Protein AF-A0A3M8CM97-F1 (afdb_monomer_lite)

Radius of gyration: 18.66 Å; chains: 1; bounding box: 34×27×52 Å

Foldseek 3Di:
DDPVVLVVVVVVLVVVVVVLVVCVVVDDPVVNVVVVVVNVVVVVVNVCVVPVPPCVPVVVVVCVVVVVVVVVVVVVD

Secondary structure (DSSP, 8-state):
--HHHHHHHHHHHHHHHHHHHHHGGGS-HHHHHHHHHHHHHHHHHHHHHH-TT--SS-HHHHHHHHHHHHHHHHHT-

pLDDT: mean 70.97, std 10.73, range [48.16, 85.19]

Organism: NCBI:txid173959

Structure (mmCIF, N/CA/C/O backbone):
data_AF-A0A3M8CM97-F1
#
_entry.id   AF-A0A3M8CM97-F1
#
loop_
_atom_site.group_PDB
_atom_site.id
_atom_site.type_symbol
_atom_site.label_atom_id
_atom_site.label_alt_id
_atom_site.label_comp_id
_atom_site.label_asym_id
_atom_site.label_entity_id
_atom_site.label_seq_id
_atom_site.pdbx_PDB_ins_code
_atom_site.Cartn_x
_atom_site.Cartn_y
_atom_site.Cartn_z
_atom_site.occupancy
_atom_site.B_iso_or_equiv
_atom_site.auth_seq_id
_atom_site.auth_comp_id
_atom_site.auth_asym_id
_atom_site.auth_atom_id
_atom_site.pdbx_PDB_model_num
ATOM 1 N N . MET A 1 1 ? 16.088 1.556 -12.041 1.00 57.19 1 MET A N 1
ATOM 2 C CA . MET A 1 1 ? 15.791 2.179 -10.729 1.00 57.19 1 MET A CA 1
ATOM 3 C C . MET A 1 1 ? 16.920 1.788 -9.785 1.00 57.19 1 MET A C 1
ATOM 5 O O . MET A 1 1 ? 17.294 0.627 -9.823 1.00 57.19 1 MET A O 1
ATOM 9 N N . ASN A 1 2 ? 17.529 2.711 -9.031 1.00 74.44 2 ASN A N 1
ATOM 10 C CA . ASN A 1 2 ? 18.675 2.365 -8.175 1.00 74.44 2 ASN A CA 1
ATOM 11 C C . ASN A 1 2 ? 18.251 1.371 -7.080 1.00 74.44 2 ASN A C 1
ATOM 13 O O . ASN A 1 2 ? 17.289 1.638 -6.359 1.00 74.44 2 ASN A O 1
ATOM 17 N N . ASN A 1 3 ? 18.995 0.274 -6.913 1.00 75.94 3 ASN A N 1
ATOM 18 C CA . ASN A 1 3 ? 18.709 -0.781 -5.926 1.00 75.94 3 ASN A CA 1
ATOM 19 C C . ASN A 1 3 ? 18.572 -0.227 -4.493 1.00 75.94 3 ASN A C 1
ATOM 21 O O . ASN A 1 3 ? 17.739 -0.677 -3.712 1.00 75.94 3 ASN A O 1
ATOM 25 N N . ILE A 1 4 ? 19.342 0.819 -4.174 1.00 77.44 4 ILE A N 1
ATOM 26 C CA . ILE A 1 4 ? 19.288 1.532 -2.889 1.00 77.44 4 ILE A CA 1
ATOM 27 C C . ILE A 1 4 ? 17.937 2.234 -2.701 1.00 77.44 4 ILE A C 1
ATOM 29 O O . ILE A 1 4 ? 17.334 2.150 -1.636 1.00 77.44 4 ILE A O 1
ATOM 33 N N . PHE A 1 5 ? 17.429 2.895 -3.743 1.00 75.62 5 PHE A N 1
ATOM 34 C CA . PHE A 1 5 ? 16.142 3.587 -3.688 1.00 75.62 5 PHE A CA 1
ATOM 35 C C . PHE A 1 5 ? 14.988 2.598 -3.477 1.00 75.62 5 PHE A C 1
ATOM 37 O O . PHE A 1 5 ? 14.099 2.853 -2.670 1.00 75.62 5 PHE A O 1
ATOM 44 N N . GLN A 1 6 ? 15.035 1.435 -4.137 1.00 70.31 6 GLN A N 1
ATOM 45 C CA . GLN A 1 6 ? 14.069 0.354 -3.912 1.00 70.31 6 GLN A CA 1
ATOM 46 C C . GLN A 1 6 ? 14.099 -0.162 -2.475 1.00 70.31 6 GLN A C 1
ATOM 48 O O . GLN A 1 6 ? 13.042 -0.319 -1.869 1.00 70.31 6 GLN A O 1
ATOM 53 N N . PHE A 1 7 ? 15.290 -0.405 -1.925 1.00 77.50 7 PHE A N 1
ATOM 54 C CA . PHE A 1 7 ? 15.432 -0.888 -0.555 1.00 77.50 7 PHE A CA 1
ATOM 55 C C . PHE A 1 7 ? 14.843 0.105 0.456 1.00 77.50 7 PHE A C 1
ATOM 57 O O . PHE A 1 7 ? 14.009 -0.270 1.280 1.00 77.50 7 PHE A O 1
ATOM 64 N N . VAL A 1 8 ? 15.189 1.390 0.330 1.00 82.12 8 VAL A N 1
ATOM 65 C CA . VAL A 1 8 ? 14.645 2.460 1.183 1.00 82.12 8 VAL A CA 1
ATOM 66 C C . VAL A 1 8 ? 13.121 2.549 1.057 1.00 82.12 8 VAL A C 1
ATOM 68 O O . VAL A 1 8 ? 12.424 2.691 2.063 1.00 82.12 8 VAL A O 1
ATOM 71 N N . PHE A 1 9 ? 12.588 2.415 -0.158 1.00 77.62 9 PHE A N 1
ATOM 72 C CA . PHE A 1 9 ? 11.148 2.456 -0.398 1.00 77.62 9 PHE A CA 1
ATOM 73 C C . PHE A 1 9 ? 10.410 1.265 0.237 1.00 77.62 9 PHE A C 1
ATOM 75 O O . PHE A 1 9 ? 9.383 1.458 0.886 1.00 77.62 9 PHE A O 1
ATOM 82 N N . ILE A 1 10 ? 10.949 0.045 0.126 1.00 79.69 10 ILE A N 1
ATOM 83 C CA . ILE A 1 10 ? 10.396 -1.148 0.791 1.00 79.69 10 ILE A CA 1
ATOM 84 C C . ILE A 1 10 ? 10.391 -0.952 2.310 1.00 79.69 10 ILE A C 1
ATOM 86 O O . ILE A 1 10 ? 9.371 -1.191 2.960 1.00 79.69 10 ILE A O 1
ATOM 90 N N . CYS A 1 11 ? 11.499 -0.471 2.879 1.00 82.75 11 CYS A N 1
ATOM 91 C CA . CYS A 1 11 ? 11.581 -0.177 4.307 1.00 82.75 11 CYS A CA 1
ATOM 92 C C . CYS A 1 11 ? 10.512 0.838 4.741 1.00 82.75 11 CYS A C 1
ATOM 94 O O . CYS A 1 11 ? 9.852 0.625 5.758 1.00 82.75 11 CYS A O 1
ATOM 96 N N . LEU A 1 12 ? 10.278 1.894 3.955 1.00 83.38 12 LEU A N 1
ATOM 97 C CA . LEU A 1 12 ? 9.217 2.876 4.209 1.00 83.38 12 LEU A CA 1
ATOM 98 C C . LEU A 1 12 ? 7.820 2.244 4.218 1.00 83.38 12 LEU A C 1
ATOM 100 O O . LEU A 1 12 ? 7.045 2.504 5.142 1.00 83.38 12 LEU A O 1
ATOM 104 N N . VAL A 1 13 ? 7.508 1.385 3.243 1.00 80.19 13 VAL A N 1
ATOM 105 C CA . VAL A 1 13 ? 6.215 0.679 3.173 1.00 80.19 13 VAL A CA 1
ATOM 106 C C . VAL A 1 13 ? 6.017 -0.225 4.392 1.00 80.19 13 VAL A C 1
ATOM 108 O O . VAL A 1 13 ? 4.941 -0.216 4.992 1.00 80.19 13 VAL A O 1
ATOM 111 N N . ILE A 1 14 ? 7.055 -0.956 4.811 1.00 82.19 14 ILE A N 1
ATOM 112 C CA . ILE A 1 14 ? 7.006 -1.817 6.004 1.00 82.19 14 ILE A CA 1
ATOM 113 C C . ILE A 1 14 ? 6.772 -0.983 7.270 1.00 82.19 14 ILE A C 1
ATOM 115 O O . ILE A 1 14 ? 5.909 -1.325 8.082 1.00 82.19 14 ILE A O 1
ATOM 119 N N . ILE A 1 15 ? 7.495 0.131 7.435 1.00 85.19 15 ILE A N 1
ATOM 120 C CA . ILE A 1 15 ? 7.331 1.037 8.583 1.00 85.19 15 ILE A CA 1
ATOM 121 C C . ILE A 1 15 ? 5.903 1.585 8.632 1.00 85.19 15 ILE A C 1
ATOM 123 O O . ILE A 1 15 ? 5.268 1.568 9.689 1.00 85.19 15 ILE A O 1
ATOM 127 N N . MET A 1 16 ? 5.381 2.035 7.492 1.00 79.44 16 MET A N 1
ATOM 128 C CA . MET A 1 16 ? 4.005 2.503 7.366 1.00 79.44 16 MET A CA 1
ATOM 129 C C . MET A 1 16 ? 3.013 1.406 7.790 1.00 79.44 16 MET A C 1
ATOM 131 O O . MET A 1 16 ? 2.152 1.644 8.646 1.00 79.44 16 MET A O 1
ATOM 135 N N . LEU A 1 17 ? 3.183 0.180 7.293 1.00 80.25 17 LEU A N 1
ATOM 136 C CA . LEU A 1 17 ? 2.302 -0.949 7.598 1.00 80.25 17 LEU A CA 1
ATOM 137 C C . LEU A 1 17 ? 2.325 -1.323 9.091 1.00 80.25 17 LEU A C 1
ATOM 139 O O . LEU A 1 17 ? 1.274 -1.561 9.692 1.00 80.25 17 LEU A O 1
ATOM 143 N N . LEU A 1 18 ? 3.498 -1.284 9.729 1.00 82.69 18 LEU A N 1
ATOM 144 C CA . LEU A 1 18 ? 3.642 -1.470 11.178 1.00 82.69 18 LEU A CA 1
ATOM 145 C C . LEU A 1 18 ? 2.942 -0.360 11.975 1.00 82.69 18 LEU A C 1
ATOM 147 O O . LEU A 1 18 ? 2.241 -0.645 12.953 1.00 82.69 18 LEU A O 1
ATOM 151 N N . GLN A 1 19 ? 3.069 0.901 11.551 1.00 81.12 19 GLN A N 1
ATOM 152 C CA . GLN A 1 19 ? 2.340 2.007 12.17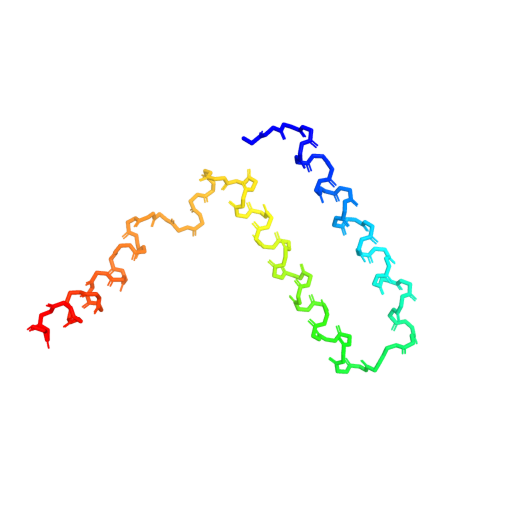8 1.00 81.12 19 GLN A CA 1
ATOM 153 C C . GLN A 1 19 ? 0.827 1.835 12.046 1.00 81.12 19 GLN A C 1
ATOM 155 O O . GLN A 1 19 ? 0.093 2.094 13.006 1.00 81.12 19 GLN A O 1
ATOM 160 N N . PHE A 1 20 ? 0.354 1.362 10.894 1.00 79.12 20 PHE A N 1
ATOM 161 C CA . PHE A 1 20 ? -1.055 1.053 10.691 1.00 79.12 20 PHE A CA 1
ATOM 162 C C . PHE A 1 20 ? -1.530 -0.065 11.624 1.00 79.12 20 PHE A C 1
ATOM 164 O O . PHE A 1 20 ? -2.538 0.107 12.312 1.00 79.12 20 PHE A O 1
ATOM 171 N N . LEU A 1 21 ? -0.783 -1.169 11.733 1.00 79.94 21 LEU A N 1
ATOM 172 C CA . LEU A 1 21 ? -1.102 -2.264 12.655 1.00 79.94 21 LEU A CA 1
ATOM 173 C C . LEU A 1 21 ? -1.147 -1.804 14.116 1.00 79.94 21 LEU A C 1
ATOM 175 O O . LEU A 1 21 ? -2.003 -2.268 14.867 1.00 79.94 21 LEU A O 1
ATOM 179 N N . ARG A 1 22 ? -0.293 -0.857 14.512 1.00 82.00 22 ARG A N 1
ATOM 180 C CA . ARG A 1 22 ? -0.318 -0.265 15.857 1.00 82.00 22 ARG A CA 1
ATOM 181 C C . ARG A 1 22 ? -1.522 0.661 16.062 1.00 82.00 22 ARG A C 1
ATOM 183 O O . ARG A 1 22 ? -2.193 0.578 17.090 1.00 82.00 22 ARG A O 1
ATOM 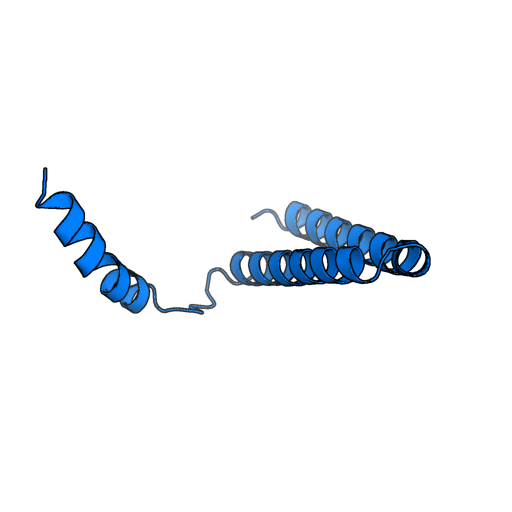190 N N . LYS A 1 23 ? -1.841 1.516 15.084 1.00 78.25 23 LYS A N 1
ATOM 191 C CA . LYS A 1 23 ? -2.969 2.465 15.163 1.00 78.25 23 LYS A CA 1
ATOM 192 C C . LYS A 1 23 ? -4.335 1.815 14.929 1.00 78.25 23 LYS A C 1
ATOM 194 O O . LYS A 1 23 ? -5.344 2.384 15.343 1.00 78.25 23 LYS A O 1
ATOM 199 N N . ARG A 1 24 ? -4.395 0.603 14.358 1.00 74.00 24 ARG A N 1
ATOM 200 C CA . ARG A 1 24 ? -5.654 -0.094 14.031 1.00 74.00 24 ARG A CA 1
ATOM 201 C C . ARG A 1 24 ? -6.595 -0.229 15.225 1.00 74.00 24 ARG A C 1
ATOM 203 O O . ARG A 1 24 ? -7.795 -0.348 15.006 1.00 74.00 24 ARG A O 1
ATOM 210 N N . LYS A 1 25 ? -6.071 -0.308 16.454 1.00 70.00 25 LYS A N 1
ATOM 211 C CA . LYS A 1 25 ? -6.857 -0.567 17.673 1.00 70.00 25 LYS A CA 1
ATOM 212 C C . LYS A 1 25 ? -7.676 0.652 18.118 1.00 70.00 25 LYS A C 1
ATOM 214 O O . LYS A 1 25 ? -8.687 0.474 18.779 1.00 70.00 25 LYS A O 1
ATOM 219 N N . TYR A 1 26 ? -7.272 1.851 17.699 1.00 77.69 26 TYR A N 1
ATOM 220 C CA . TYR A 1 26 ? -7.910 3.124 18.053 1.00 77.69 26 TYR A CA 1
ATOM 221 C C . TYR A 1 26 ? -8.704 3.737 16.889 1.00 77.69 26 TYR A C 1
ATOM 223 O O . TYR A 1 26 ? -9.158 4.871 16.984 1.00 77.69 26 TYR A O 1
ATOM 231 N N . MET A 1 27 ? -8.835 3.021 15.767 1.00 76.19 27 MET A N 1
ATOM 232 C CA . MET A 1 27 ? -9.404 3.555 14.531 1.00 76.19 27 MET A CA 1
ATOM 233 C C . MET A 1 27 ? -10.829 3.050 14.304 1.00 76.19 27 MET A C 1
ATOM 235 O O . MET A 1 27 ? -11.100 1.852 14.410 1.00 76.19 27 MET A O 1
ATOM 239 N N . THR A 1 28 ? -11.721 3.961 13.924 1.00 80.94 28 THR A N 1
ATOM 240 C CA . THR A 1 28 ? -13.114 3.671 13.565 1.00 80.94 28 THR A CA 1
ATOM 241 C C . THR A 1 28 ? -13.181 2.687 12.391 1.00 80.94 28 THR A C 1
ATOM 243 O O . THR A 1 28 ? -12.414 2.812 11.433 1.00 80.94 28 THR A O 1
ATOM 246 N N . SER A 1 29 ? -14.118 1.732 12.405 1.00 79.06 29 SER A N 1
ATOM 247 C CA . SER A 1 29 ? -14.189 0.636 11.416 1.00 79.06 29 SER A CA 1
ATOM 248 C C . SER A 1 29 ? -14.202 1.103 9.952 1.00 79.06 29 SER A C 1
ATOM 250 O O . SER A 1 29 ? -13.586 0.468 9.099 1.00 79.06 29 SER A O 1
ATOM 252 N N . ARG A 1 30 ? -14.825 2.255 9.663 1.00 77.00 30 ARG A N 1
ATOM 253 C CA . ARG A 1 30 ? -14.839 2.867 8.319 1.00 77.00 30 ARG A CA 1
ATOM 254 C C . ARG A 1 30 ? -13.464 3.379 7.884 1.00 77.00 30 ARG A C 1
ATOM 256 O O . ARG A 1 30 ? -13.040 3.136 6.761 1.00 77.00 30 ARG A O 1
ATOM 263 N N . GLN A 1 31 ? -12.742 4.039 8.788 1.00 79.00 31 GLN A N 1
ATOM 264 C CA . GLN A 1 31 ? -11.394 4.544 8.518 1.00 79.00 31 GLN A CA 1
ATOM 265 C C . GLN A 1 31 ? -10.399 3.398 8.343 1.00 79.00 31 GLN A C 1
ATOM 267 O O . GLN A 1 31 ? -9.549 3.453 7.458 1.00 79.00 31 GLN A O 1
ATOM 272 N N . ARG A 1 32 ? -10.549 2.319 9.122 1.00 80.69 32 ARG A N 1
ATOM 273 C CA . ARG A 1 32 ? -9.744 1.108 8.941 1.00 80.69 32 ARG A CA 1
ATOM 274 C C . ARG A 1 32 ? -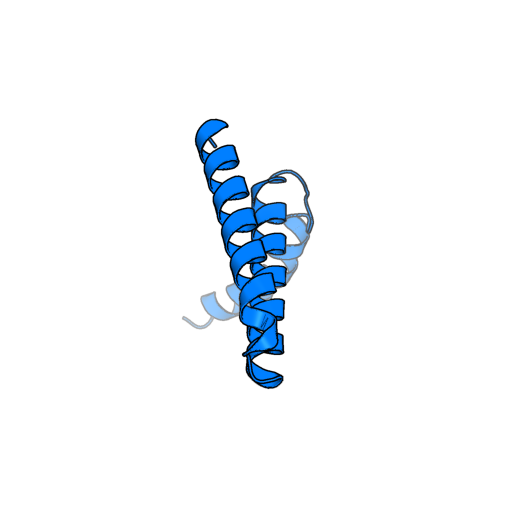9.911 0.541 7.527 1.00 80.69 32 ARG A C 1
ATOM 276 O O . ARG A 1 32 ? -8.907 0.211 6.910 1.00 80.69 32 ARG A O 1
ATOM 283 N N . GLY A 1 33 ? -11.141 0.467 7.011 1.00 79.94 33 GLY A N 1
ATOM 284 C CA . GLY A 1 33 ? -11.412 -0.022 5.654 1.00 79.94 33 GLY A CA 1
ATOM 285 C C . GLY A 1 33 ? -10.727 0.811 4.567 1.00 79.94 33 GLY A C 1
ATOM 286 O O . GLY A 1 33 ? -10.038 0.255 3.716 1.00 79.94 33 GLY A O 1
ATOM 287 N N . ILE A 1 34 ? -10.838 2.140 4.646 1.00 80.69 34 ILE A N 1
ATOM 288 C CA . ILE A 1 34 ? -10.210 3.066 3.685 1.00 80.69 34 ILE A CA 1
ATOM 289 C C . ILE A 1 34 ? -8.684 2.928 3.703 1.00 80.69 34 ILE A C 1
ATOM 291 O O . ILE A 1 34 ? -8.047 2.885 2.653 1.00 80.69 34 ILE A O 1
ATOM 295 N N . VAL A 1 35 ? -8.088 2.824 4.892 1.00 80.31 35 VAL A N 1
ATOM 296 C CA . VAL A 1 35 ? -6.633 2.700 5.006 1.00 80.31 35 VAL A CA 1
ATOM 297 C C . VAL A 1 35 ? -6.151 1.339 4.502 1.00 80.31 35 VAL A C 1
ATOM 299 O O . VAL A 1 35 ? -5.168 1.294 3.771 1.00 80.31 35 VAL A O 1
ATOM 302 N N . VAL A 1 36 ? -6.855 0.241 4.807 1.00 81.00 36 VAL A N 1
ATOM 303 C CA . VAL A 1 36 ? -6.538 -1.081 4.229 1.00 81.00 36 VAL A CA 1
ATOM 304 C C . VAL A 1 36 ? -6.606 -1.034 2.703 1.00 81.00 36 VAL A C 1
ATOM 306 O O . VAL A 1 36 ? -5.694 -1.525 2.044 1.00 81.00 36 VAL A O 1
ATOM 309 N N . PHE A 1 37 ? -7.639 -0.403 2.144 1.00 82.25 37 PHE A N 1
ATOM 310 C CA . PHE A 1 37 ? -7.779 -0.240 0.699 1.00 82.25 37 PHE A CA 1
ATOM 311 C C . PHE A 1 37 ? -6.600 0.534 0.086 1.00 82.25 37 PHE A C 1
ATOM 313 O O . PHE A 1 37 ? -6.017 0.087 -0.900 1.00 82.25 37 PHE A O 1
ATOM 320 N N . LEU A 1 38 ? -6.185 1.640 0.712 1.00 81.31 38 LEU A N 1
ATOM 321 C CA . LEU A 1 38 ? -5.002 2.406 0.302 1.00 81.31 38 LEU A CA 1
ATOM 322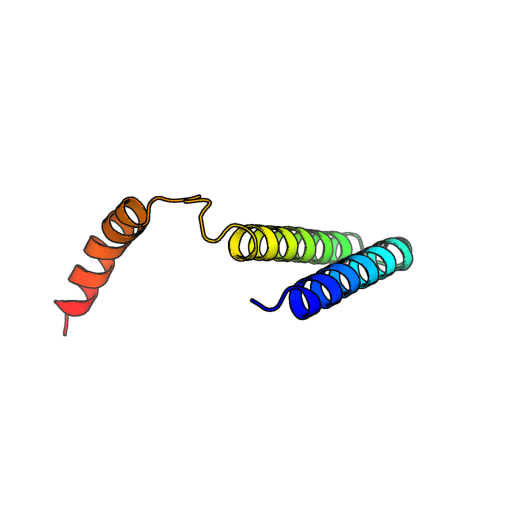 C C . LEU A 1 38 ? -3.710 1.577 0.356 1.00 81.31 38 LEU A C 1
ATOM 324 O O . LEU A 1 38 ? -2.889 1.685 -0.552 1.00 81.31 38 LEU A O 1
ATOM 328 N N . TYR A 1 39 ? -3.533 0.723 1.370 1.00 80.25 39 TYR A N 1
ATOM 329 C CA . TYR A 1 39 ? -2.374 -0.177 1.441 1.00 80.25 39 TYR A CA 1
ATOM 330 C C . TYR A 1 39 ? -2.372 -1.218 0.327 1.00 80.25 39 TYR A C 1
ATOM 332 O O . TYR A 1 39 ? -1.326 -1.452 -0.274 1.00 80.25 39 TYR A O 1
ATOM 340 N N . ILE A 1 40 ? -3.524 -1.825 0.031 1.00 82.00 40 ILE A N 1
ATOM 341 C CA . ILE A 1 40 ? -3.649 -2.775 -1.082 1.00 82.00 40 ILE A CA 1
ATOM 342 C C . ILE A 1 40 ? -3.278 -2.080 -2.395 1.00 82.00 40 ILE A C 1
ATOM 344 O O . ILE A 1 40 ? -2.484 -2.622 -3.159 1.00 82.00 40 ILE A O 1
ATOM 348 N N . LEU A 1 41 ? -3.782 -0.862 -2.621 1.00 80.88 41 LEU A N 1
ATOM 349 C CA . LEU A 1 41 ? -3.470 -0.067 -3.809 1.00 80.88 41 LEU A CA 1
ATOM 350 C C . LEU A 1 41 ? -1.971 0.266 -3.906 1.00 80.88 41 LEU A C 1
ATOM 352 O O . LEU A 1 41 ? -1.382 0.148 -4.979 1.00 80.88 41 LEU A O 1
ATOM 356 N N . ALA A 1 42 ? -1.338 0.629 -2.786 1.00 79.25 42 ALA A N 1
ATOM 357 C CA . ALA A 1 42 ? 0.095 0.911 -2.726 1.00 79.25 42 ALA A CA 1
ATOM 358 C C . ALA A 1 42 ? 0.948 -0.333 -3.026 1.00 79.25 42 ALA A C 1
ATOM 360 O O . ALA A 1 42 ? 1.928 -0.239 -3.765 1.00 79.25 42 ALA A O 1
ATOM 361 N N . ILE A 1 43 ? 0.560 -1.504 -2.510 1.00 80.25 43 ILE A N 1
ATOM 362 C CA . ILE A 1 43 ? 1.221 -2.782 -2.815 1.00 80.25 43 ILE A CA 1
ATOM 363 C C . ILE A 1 43 ? 1.059 -3.123 -4.300 1.00 80.25 43 ILE A C 1
ATOM 365 O O . ILE A 1 43 ? 2.033 -3.500 -4.943 1.00 80.25 43 ILE A O 1
ATOM 369 N N . LEU A 1 44 ? -0.135 -2.939 -4.868 1.00 78.50 44 LEU A N 1
ATOM 370 C CA . LEU A 1 44 ? -0.403 -3.164 -6.293 1.00 78.50 44 LEU A CA 1
ATOM 371 C C . LEU A 1 44 ? 0.455 -2.257 -7.185 1.00 78.50 44 LEU A C 1
ATOM 373 O O . LEU A 1 44 ? 1.076 -2.733 -8.135 1.00 78.50 44 LEU A O 1
ATOM 377 N N . GLY A 1 45 ? 0.551 -0.969 -6.841 1.00 75.25 45 GLY A N 1
ATOM 378 C CA . GLY A 1 45 ? 1.435 -0.021 -7.520 1.00 75.25 45 GLY A CA 1
ATOM 379 C C . GLY A 1 45 ? 2.911 -0.399 -7.387 1.00 75.25 45 GLY A C 1
ATOM 380 O O . GLY A 1 45 ? 3.666 -0.301 -8.353 1.00 75.25 45 GLY A O 1
ATOM 381 N N . PHE A 1 46 ? 3.321 -0.900 -6.219 1.00 74.69 46 PHE A N 1
ATOM 382 C CA . PHE A 1 46 ? 4.679 -1.390 -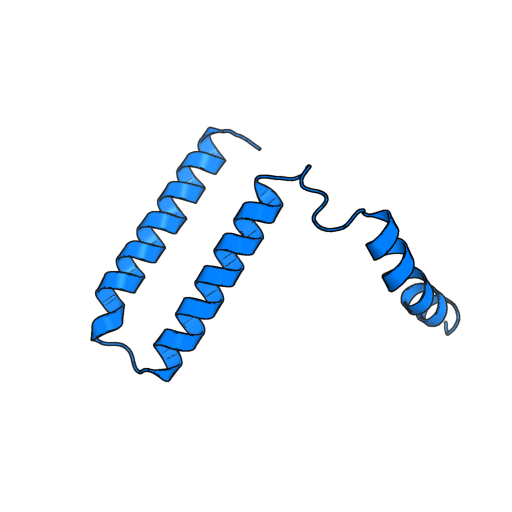6.007 1.00 74.69 46 PHE A CA 1
ATOM 383 C C . PHE A 1 46 ? 4.984 -2.623 -6.864 1.00 74.69 46 PHE A C 1
ATOM 385 O O . PHE A 1 46 ? 6.023 -2.655 -7.514 1.00 74.69 46 PHE A O 1
ATOM 392 N N . VAL A 1 47 ? 4.075 -3.599 -6.935 1.00 73.69 47 VAL A N 1
ATOM 393 C CA . VAL A 1 47 ? 4.212 -4.784 -7.800 1.00 73.69 47 VAL A CA 1
ATOM 394 C C . VAL A 1 47 ? 4.314 -4.376 -9.273 1.00 73.69 47 VAL A C 1
ATOM 396 O O . VAL A 1 47 ? 5.200 -4.865 -9.970 1.00 73.69 47 VAL A O 1
ATOM 399 N N . ALA A 1 48 ? 3.483 -3.436 -9.732 1.00 70.12 48 ALA A N 1
ATOM 400 C CA . ALA A 1 48 ? 3.545 -2.913 -11.098 1.00 70.12 48 ALA A CA 1
ATOM 401 C C . ALA A 1 48 ? 4.883 -2.213 -11.411 1.00 70.12 48 ALA A C 1
ATOM 403 O O . ALA A 1 48 ? 5.415 -2.352 -12.509 1.00 70.12 48 ALA A O 1
ATOM 404 N N . LEU A 1 49 ? 5.456 -1.491 -10.441 1.00 69.19 49 LEU A N 1
ATOM 405 C CA . LEU A 1 49 ? 6.771 -0.853 -10.576 1.00 69.19 49 LEU A CA 1
ATOM 406 C C . LEU A 1 49 ? 7.937 -1.848 -10.500 1.00 69.19 49 LEU A C 1
ATOM 408 O O . LEU A 1 49 ? 8.953 -1.648 -11.165 1.00 69.19 49 LEU A O 1
ATOM 412 N N . TYR A 1 50 ? 7.826 -2.884 -9.666 1.00 69.19 50 TYR A N 1
ATOM 413 C CA . TYR A 1 50 ? 8.890 -3.869 -9.438 1.00 69.19 50 TYR A CA 1
ATOM 414 C C . TYR A 1 50 ? 8.992 -4.883 -10.571 1.00 69.19 50 TYR A C 1
ATOM 416 O O . TYR A 1 50 ? 10.079 -5.365 -10.887 1.00 69.19 50 TYR A O 1
ATOM 424 N N . PHE A 1 51 ? 7.864 -5.160 -11.217 1.00 66.75 51 PHE A N 1
ATOM 425 C CA . PHE A 1 51 ? 7.800 -5.974 -12.411 1.00 66.75 51 PHE A CA 1
ATOM 426 C C . PHE A 1 51 ? 7.385 -5.122 -13.613 1.00 66.75 51 PHE A C 1
ATOM 428 O O . PHE A 1 51 ? 6.276 -5.280 -14.119 1.00 66.75 51 PHE A O 1
ATOM 435 N N . PRO A 1 52 ? 8.288 -4.283 -14.152 1.00 56.72 52 PRO A N 1
ATOM 436 C CA . PRO A 1 52 ? 8.018 -3.576 -15.403 1.00 56.72 52 PRO A CA 1
ATOM 437 C C . PRO A 1 52 ? 7.798 -4.552 -16.578 1.00 56.72 52 PRO A C 1
ATOM 439 O O . PRO A 1 52 ? 7.210 -4.177 -17.586 1.00 56.72 52 PRO A O 1
ATOM 442 N N . ASN A 1 53 ? 8.246 -5.809 -16.428 1.00 50.97 53 ASN A N 1
ATOM 443 C CA . ASN A 1 53 ? 8.071 -6.910 -17.377 1.00 50.97 53 ASN A CA 1
ATOM 444 C C . ASN A 1 53 ? 6.974 -7.917 -16.993 1.00 50.97 53 ASN A C 1
ATOM 446 O O . ASN A 1 53 ? 6.733 -8.837 -17.776 1.00 50.97 53 ASN A O 1
ATOM 450 N N . LEU A 1 54 ? 6.276 -7.773 -15.852 1.00 49.56 54 LEU A N 1
ATOM 451 C CA . LEU A 1 54 ? 4.956 -8.397 -15.773 1.00 49.56 54 LEU A CA 1
ATOM 452 C C . LEU A 1 54 ? 4.069 -7.562 -16.692 1.00 49.56 54 LEU A C 1
ATOM 454 O O . LEU A 1 54 ? 3.537 -6.523 -16.306 1.00 49.56 54 LEU A O 1
ATOM 458 N N . GLN A 1 55 ? 3.908 -8.027 -17.926 1.00 51.44 55 GLN A N 1
ATOM 459 C CA . GLN A 1 55 ? 2.775 -7.651 -18.755 1.00 51.44 55 GLN A CA 1
ATOM 460 C C . GLN A 1 55 ? 1.497 -8.154 -18.059 1.00 51.44 55 GLN A C 1
ATOM 462 O O . GLN A 1 55 ? 0.891 -9.126 -18.490 1.00 51.44 55 GLN A O 1
ATOM 467 N N . LEU A 1 56 ? 1.080 -7.515 -16.958 1.00 54.59 56 LEU A N 1
ATOM 468 C CA . LEU A 1 56 ? -0.234 -7.741 -16.339 1.00 54.59 56 LEU A CA 1
ATOM 469 C C . LEU A 1 56 ? -1.357 -7.438 -17.339 1.00 54.59 56 LEU A C 1
ATOM 471 O O . LEU A 1 56 ? -2.460 -7.959 -17.230 1.00 54.59 56 LEU A O 1
ATOM 475 N N . MET A 1 57 ? -1.043 -6.635 -18.352 1.00 50.28 57 MET A N 1
ATOM 476 C CA . MET A 1 57 ? -1.816 -6.498 -19.566 1.00 50.28 57 MET A CA 1
ATOM 477 C C . MET A 1 57 ? -0.809 -6.290 -20.701 1.00 50.28 57 MET A C 1
ATOM 479 O O . MET A 1 57 ? -0.021 -5.340 -20.631 1.00 50.28 57 MET A O 1
ATOM 483 N N . PRO A 1 58 ? -0.772 -7.157 -21.728 1.00 54.31 58 PRO A N 1
ATOM 484 C CA . PRO A 1 58 ? -0.011 -6.865 -22.931 1.00 54.31 58 PRO A CA 1
ATOM 485 C C . PRO A 1 58 ? -0.449 -5.481 -23.400 1.00 54.31 58 PRO A C 1
ATOM 487 O O . PRO A 1 58 ? -1.645 -5.217 -23.533 1.00 54.31 58 PRO A O 1
ATOM 490 N N . SER A 1 59 ? 0.500 -4.573 -23.615 1.00 53.88 59 SER A N 1
ATOM 491 C CA . SER A 1 59 ? 0.224 -3.197 -24.055 1.00 53.88 59 SER A CA 1
ATOM 492 C C . SER A 1 59 ? -0.638 -3.142 -25.327 1.00 53.88 59 SER A C 1
ATOM 494 O O . SER A 1 59 ? -1.287 -2.130 -25.585 1.00 53.88 59 SER A O 1
ATOM 496 N N . HIS A 1 60 ? -0.698 -4.253 -26.070 1.00 54.91 60 HIS A N 1
ATOM 497 C CA . HIS A 1 60 ? -1.656 -4.523 -27.136 1.00 54.91 60 HIS A CA 1
ATOM 498 C C . HIS A 1 60 ? -3.118 -4.359 -26.693 1.00 54.91 60 HIS A C 1
ATOM 500 O O . HIS A 1 60 ? -3.841 -3.572 -27.291 1.00 54.91 60 HIS A O 1
ATOM 506 N N . TYR A 1 61 ? -3.537 -5.004 -25.599 1.00 56.12 61 TYR A N 1
ATOM 507 C CA . TYR A 1 61 ? -4.924 -4.953 -25.127 1.00 56.12 61 TYR A CA 1
ATOM 508 C C . TYR A 1 61 ? -5.307 -3.574 -24.587 1.00 56.12 61 TYR A C 1
ATOM 510 O O . TYR A 1 61 ? -6.426 -3.122 -24.803 1.00 56.12 61 TYR A O 1
ATOM 518 N N . LEU A 1 62 ? -4.385 -2.869 -23.917 1.00 55.34 62 LEU A N 1
ATOM 519 C CA . LEU A 1 62 ? -4.626 -1.486 -23.481 1.00 55.34 62 LEU A CA 1
ATOM 520 C C . LEU A 1 62 ? -4.755 -0.544 -24.677 1.00 55.34 62 LEU A C 1
ATOM 522 O O . LEU A 1 62 ? -5.653 0.296 -24.697 1.00 55.34 62 LEU A O 1
ATOM 526 N N . LYS A 1 63 ? -3.898 -0.702 -25.695 1.00 56.50 63 LYS A N 1
ATOM 527 C CA . LYS A 1 63 ? -4.033 0.037 -26.954 1.00 56.50 63 LYS A CA 1
ATOM 528 C C . LYS A 1 63 ? -5.365 -0.258 -27.628 1.00 56.50 63 LYS A C 1
ATOM 530 O O . LYS A 1 63 ? -6.008 0.686 -28.061 1.00 56.50 63 LYS A O 1
ATOM 535 N N . GLU A 1 64 ? -5.802 -1.508 -27.693 1.00 60.31 64 GLU A N 1
ATOM 536 C CA . GLU A 1 64 ? -7.074 -1.882 -28.323 1.00 60.31 64 GLU A CA 1
ATOM 537 C C . GLU A 1 64 ? -8.299 -1.380 -27.562 1.00 60.31 64 GLU A C 1
ATOM 539 O O . GLU A 1 64 ? -9.271 -0.975 -28.192 1.00 60.31 64 GLU A O 1
ATOM 544 N N . TRP A 1 65 ? -8.254 -1.347 -26.230 1.00 60.81 65 TRP A N 1
ATOM 545 C CA . TRP A 1 65 ? -9.348 -0.801 -25.428 1.00 60.81 65 TRP A CA 1
ATOM 546 C C . TRP A 1 65 ? -9.408 0.723 -25.488 1.00 60.81 65 TRP A C 1
ATOM 548 O O . TRP A 1 65 ? -10.489 1.287 -25.599 1.00 60.81 65 TRP A O 1
ATOM 558 N N . ILE A 1 66 ? -8.260 1.403 -25.435 1.00 62.50 66 ILE A N 1
ATOM 559 C CA . ILE A 1 66 ? -8.184 2.871 -25.379 1.00 62.50 66 ILE A CA 1
ATOM 560 C C . ILE A 1 66 ? -8.313 3.495 -26.782 1.00 62.50 66 ILE A C 1
ATOM 562 O O . ILE A 1 66 ? -8.918 4.559 -26.925 1.00 62.50 66 ILE A O 1
ATOM 566 N N . SER A 1 67 ? -7.809 2.827 -27.826 1.00 60.12 67 SER A N 1
ATOM 567 C CA . SER A 1 67 ? -7.856 3.265 -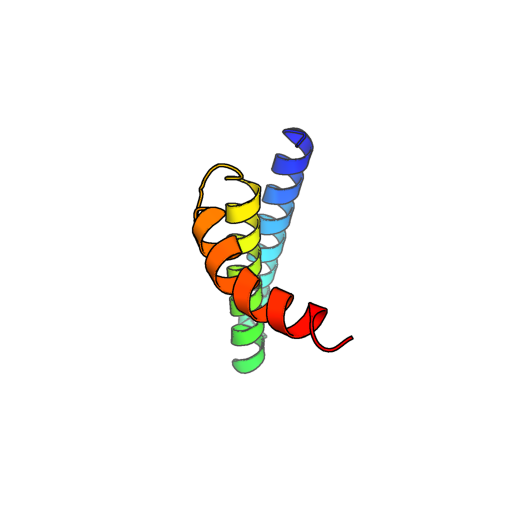29.233 1.00 60.12 67 SER A CA 1
ATOM 568 C C . SER A 1 67 ? -9.244 3.712 -29.711 1.00 60.12 67 SER A C 1
ATOM 570 O O . SER A 1 67 ? -9.342 4.831 -30.215 1.00 60.12 67 SER A O 1
ATOM 572 N N . PRO A 1 68 ? -10.339 2.943 -29.547 1.00 65.12 68 PRO A N 1
ATOM 573 C CA . PRO A 1 68 ? -11.646 3.361 -30.046 1.00 65.12 68 PRO A CA 1
ATOM 574 C C . PRO A 1 68 ? -12.175 4.609 -29.328 1.00 65.12 68 PRO A C 1
ATOM 576 O O . PRO A 1 68 ? -12.769 5.474 -29.975 1.00 65.12 68 PRO A O 1
ATOM 579 N N . TYR A 1 69 ? -11.926 4.749 -28.022 1.00 64.56 69 TYR A N 1
ATOM 580 C CA . TYR A 1 69 ? -12.386 5.911 -27.256 1.00 64.56 69 TYR A CA 1
ATOM 581 C C . TYR A 1 69 ? -11.564 7.164 -27.562 1.00 64.56 69 TYR A C 1
ATOM 583 O O . TYR A 1 69 ? -12.142 8.228 -27.778 1.00 64.56 69 TYR A O 1
ATOM 591 N N . VAL A 1 70 ? -10.238 7.041 -27.667 1.00 62.50 70 VAL A N 1
ATOM 592 C CA . VAL A 1 70 ? -9.350 8.161 -28.024 1.00 62.50 70 VAL A CA 1
ATOM 593 C C . VAL A 1 70 ? -9.561 8.592 -29.474 1.00 62.50 70 VAL A C 1
ATOM 595 O O . VAL A 1 70 ? -9.593 9.788 -29.755 1.00 62.50 70 VAL A O 1
ATOM 598 N N . LYS A 1 71 ? -9.790 7.648 -30.394 1.00 60.50 71 LYS A N 1
ATOM 599 C CA . LYS A 1 71 ? -10.081 7.954 -31.801 1.00 60.50 71 LYS A CA 1
ATOM 600 C C . LYS A 1 71 ? -11.417 8.684 -31.955 1.00 60.50 71 LYS A C 1
ATOM 602 O O . LYS A 1 71 ? -11.481 9.660 -32.697 1.00 60.50 71 LYS A O 1
ATOM 607 N N . LYS A 1 72 ? -12.459 8.283 -31.212 1.00 64.38 72 LYS A N 1
ATOM 608 C CA . LYS A 1 72 ? -13.723 9.040 -31.149 1.00 64.38 72 LYS A CA 1
ATOM 609 C C . LYS A 1 72 ? -13.511 10.455 -30.615 1.00 64.38 72 LYS A C 1
ATOM 611 O O . LYS A 1 72 ? -14.024 11.394 -31.208 1.00 64.38 72 LYS A O 1
ATOM 616 N N . TRP A 1 73 ? -12.733 10.618 -29.549 1.00 63.28 73 TRP A N 1
ATOM 617 C CA . TRP A 1 73 ? -12.476 11.934 -28.959 1.00 63.28 73 TRP A CA 1
ATOM 618 C C . TRP A 1 73 ? -11.685 12.864 -29.892 1.00 63.28 73 TRP A C 1
ATOM 620 O O . TRP A 1 73 ? -11.998 14.044 -29.996 1.00 63.28 73 TRP A O 1
ATOM 630 N N . ALA A 1 74 ? -10.702 12.326 -30.620 1.00 65.06 74 ALA A N 1
ATOM 631 C CA . ALA A 1 74 ? -9.885 13.086 -31.568 1.00 65.06 74 ALA A CA 1
ATOM 632 C C . ALA A 1 74 ? -10.624 13.473 -32.862 1.00 65.06 74 ALA A C 1
ATOM 634 O O . ALA A 1 74 ? -10.211 14.413 -33.525 1.00 65.06 74 ALA A O 1
ATOM 635 N N . THR A 1 75 ? -11.697 12.759 -33.221 1.00 60.19 75 THR A N 1
ATOM 636 C CA . THR A 1 75 ? -12.480 13.019 -34.448 1.00 60.19 75 THR A CA 1
ATOM 637 C C . THR A 1 75 ? -13.613 14.033 -34.216 1.00 60.19 75 THR A C 1
ATOM 639 O O . THR A 1 75 ? -14.207 14.520 -35.168 1.00 60.19 75 THR A O 1
ATOM 642 N N . TYR A 1 76 ? -13.923 14.364 -32.957 1.00 58.28 76 TYR A N 1
ATOM 643 C CA . TYR A 1 76 ? -14.943 15.355 -32.580 1.00 58.28 76 TYR A CA 1
ATOM 644 C C . TYR A 1 76 ? -14.383 16.777 -32.361 1.00 58.28 76 TYR A C 1
ATOM 646 O O . TYR A 1 76 ? -15.090 17.633 -31.828 1.00 58.28 76 TYR A O 1
ATOM 654 N N . ARG A 1 77 ? -13.132 17.034 -32.761 1.00 48.16 77 ARG A N 1
ATOM 655 C CA . ARG A 1 77 ? -12.498 18.359 -32.766 1.00 48.16 77 ARG A CA 1
ATOM 656 C C . ARG A 1 77 ? -12.162 18.767 -34.192 1.00 48.16 77 ARG A C 1
ATOM 658 O O . ARG A 1 77 ? -12.277 19.979 -34.468 1.00 48.16 77 ARG A O 1
#

Sequence (77 aa):
MNNIFQFVFICLVIIMLLQFLRKRKYMTSRQRGIVVFLYILAILGFVALYFPNLQLMPSHYLKEWISPYVKKWATYR

=== Feature glossary ===
Feature key, reading from the visual/contextual features back to the raw sequence:

Rendered structure images. Six rendered views show the 3D structure from the faces of a cube — i.e. along ±x, ±y, ±z. Rendering representation is drawn randomly per protein from cartoon (secondary-structure ribbons), sticks (backbone bonds), or molecular surface; coloring is either N→C rainbow (blue at the N-terminus through red at the C-terminus) or one color per chain.

Contact-map, Ramachandran, and PAE plots. The contact map is a binary N×N matrix image: pixel (i, j) is dark where Cα_i and Cα_j are within 8 Å and |i−j|>4. Because the |i−j|>4 filter removes local helical contacts, off-diagonal stripes parallel to the main diagonal indicate parallel β-sheets; stripes perpendicular to it indicate antiparallel β-sheets. The Ramachandran plot scatters every residue's (φ, ψ) pair against the sterically allowed regions. The PAE heatmap renders the predicted-aligned-error matrix.

InterPro / GO / CATH / organism. Database cross-references. InterPro integrates a dozen domain/family signature databases into unified entries with residue-range hits. GO terms attach function/process/location labels with evidence codes. CATH codes position the fold in a four-level structural taxonomy. Organism is the NCBI-taxonomy species name.

Nearest PDB structures. The Foldseek neighbor list gives the closest experimentally determined structures in the PDB, ranked by structural alignment. TM-score near 1 means near-identical fold; near 0.3 means only rough topology match. This is how one finds what a novel AlphaFold prediction most resembles in the solved-structure universe.

Predicted aligned error. PAE(i, j) answers: if I align the predicted and true structures on residue i, how far off (in Å) do I expect residue j to be? A block-diagonal PAE matrix with low values on the blocks and high values off-diagonal is the signature of a multi-domain protein with confidently predicted domains but uncertain inter-domain orientation.

Solvent-accessible surface area. Accessible surface area quantifies burial. A residue with SASA near zero is packed into the hydrophobic core; one with SASA >100 Å² sits on the surface. Computed here via the Shrake–Rupley numerical algorithm with a 1.4 Å probe.

B-factor. B-factor (Debye–Waller factor) reflects atomic displacement in the crystal lattice. It is an experimental observable (units Å²), not a prediction; low values mean the atom is pinned down, high values mean it moves or is heterogeneous across the crystal.

pLDDT. For AlphaFold models, the B-factor field carries pLDDT — the model's own estimate of local accuracy on a 0–100 scale. Regions with pLDDT<50 should be treated as essentially unmodeled; they often correspond to intrinsically disordered segments.

Backbone torsions (φ/ψ). φ (phi) and ψ (psi) are the two rotatable backbone dihedrals per residue: φ is the C(i-1)–N–Cα–C torsion, ψ is the N–Cα–C–N(i+1) torsion, both in degrees on (−180°, 180°]. α-helical residues cluster near (−60°, −45°); β-strand residues near (−120°, +130°). A Ramachandran plot is simply a scatter of (φ, ψ) for every residue.

Radius of gyration, Cα contacts, bounding box. Radius of gyration (Rg) is the root-mean-square distance of Cα atoms from their centroid — a single number for overall size and compactness. A globular domain of N residues has Rg ≈ 2.2·N^0.38 Å; an extended or disordered chain has a much larger Rg. The Cα contact count is the number of residue pairs whose Cα atoms are within 8 Å and are more than four positions apart in sequence — a standard proxy for tertiary packing density. The bounding box is the smallest axis-aligned box enclosing all Cα atoms.

Secondary structure (3-state, P-SEA). Three-state secondary structure (P-SEA) collapses the eight DSSP classes into helix (a), strand (b), and coil (c). P-SEA assigns these from Cα geometry alone — distances and angles — without requiring backbone oxygens, so it works on any Cα trace.

Secondary structure (8-state, DSSP). DSSP 8-state secondary structure assigns each residue one of H (α-helix), G (3₁₀-helix), I (π-helix), E (extended β-strand), B (isolated β-bridge), T (hydrogen-bonded turn), S (bend), or '-' (coil). The assignment is computed from backbone hydrogen-bond geometry via the Kabsch–Sander algorithm.

Foldseek 3Di. A 3Di character summarizes, for each residue, the relative orientation of the Cα frame of its nearest spatial neighbor. Because it encodes fold topology rather than chemistry, 3Di alignments detect remote structural similarity that sequence alignment misses.

mmCIF coordinates. The mmCIF block holds the 3D Cartesian coordinates of each backbone atom (N, Cα, C, O) in ångströms. mmCIF is the PDB's canonical archive format — a tagged-loop text representation of the atomic model.

Sequence. Sequence gives the chain of amino acids in standard one-letter code (A=alanine, C=cysteine, …, Y=tyrosine), read N→C. It is the only feature that is directly encoded by the gene; all structural features are derived from the folded form of this sequence.